Protein AF-A0A0R3WGE0-F1 (afdb_monomer_lite)

Radius of gyration: 15.79 Å; chains: 1; bounding box: 30×41×34 Å

Sequence (96 aa):
MLEINGKVYCIWRGDELVYPGHTSCAPMLKNTTSDLRVFYGWFFERPESRHDTFVWWANESYLTVTVDYTQSGTSPEVDECKTYGGPQSELVCQLT

Secondary structure (DSSP, 8-state):
-EEETTEEEEEEETTEEEEE-STT--PPEE-TTT--EE-----PPPTT-SEEEEEEE-SS-EEEEEEETT--S--HHHHHHHHH--TTSTTGGG--

Structure (mmCIF, N/CA/C/O backbone):
data_AF-A0A0R3WGE0-F1
#
_entry.id   AF-A0A0R3WGE0-F1
#
loop_
_atom_site.group_PDB
_atom_site.id
_atom_site.type_symbol
_atom_site.label_atom_id
_atom_site.label_alt_id
_atom_site.label_comp_id
_atom_site.label_asym_id
_atom_site.label_entity_id
_atom_site.label_seq_id
_atom_site.pdbx_PDB_ins_code
_atom_site.Cartn_x
_atom_site.Cartn_y
_atom_site.Cartn_z
_atom_site.occupancy
_atom_site.B_iso_or_equiv
_atom_site.auth_seq_id
_atom_site.auth_comp_id
_atom_site.auth_asym_id
_atom_site.auth_atom_id
_atom_site.pdbx_PDB_model_num
ATOM 1 N N . MET A 1 1 ? -5.613 -8.975 0.035 1.00 92.44 1 MET A N 1
ATOM 2 C CA . MET A 1 1 ? -4.418 -9.435 -0.711 1.00 92.44 1 MET A CA 1
ATOM 3 C C . MET A 1 1 ? -3.867 -8.249 -1.477 1.00 92.44 1 MET A C 1
ATOM 5 O O . MET A 1 1 ? -4.680 -7.522 -2.014 1.00 92.44 1 MET A O 1
ATOM 9 N N . LEU A 1 2 ? -2.551 -8.038 -1.506 1.00 92.44 2 LEU A N 1
ATOM 10 C CA . LEU A 1 2 ? -1.896 -7.018 -2.328 1.00 92.44 2 LEU A CA 1
ATOM 11 C C . LEU A 1 2 ? -1.251 -7.685 -3.537 1.00 92.44 2 LEU A C 1
ATOM 13 O O . LEU A 1 2 ? -0.428 -8.597 -3.394 1.00 92.44 2 LEU A O 1
ATOM 17 N N . GLU A 1 3 ? -1.606 -7.175 -4.701 1.00 92.62 3 GLU A N 1
ATOM 18 C CA . GLU A 1 3 ? -1.034 -7.501 -5.989 1.00 92.62 3 GLU A CA 1
ATOM 19 C C . GLU A 1 3 ? -0.306 -6.276 -6.546 1.00 92.62 3 GLU A C 1
ATOM 21 O O . GLU A 1 3 ? -0.7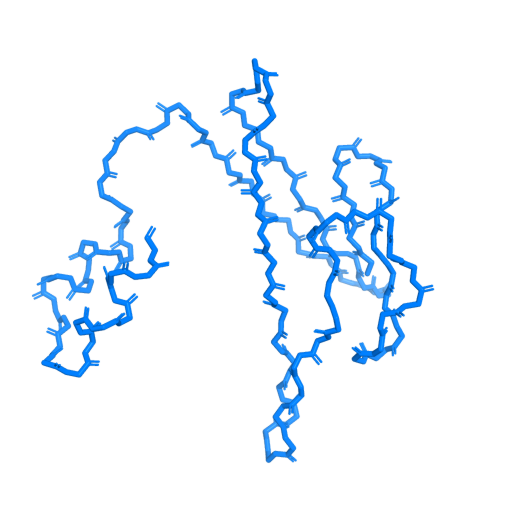87 -5.146 -6.449 1.00 92.62 3 GLU A O 1
ATOM 26 N N . ILE A 1 4 ? 0.869 -6.507 -7.120 1.00 89.00 4 ILE A N 1
ATOM 27 C CA . ILE A 1 4 ? 1.676 -5.476 -7.768 1.00 89.00 4 ILE A CA 1
ATOM 28 C C . ILE A 1 4 ? 2.010 -6.017 -9.159 1.00 89.00 4 ILE A C 1
ATOM 30 O O . ILE A 1 4 ? 2.722 -7.015 -9.284 1.00 89.00 4 ILE A O 1
ATOM 34 N N . ASN A 1 5 ? 1.458 -5.394 -10.204 1.00 83.00 5 ASN A N 1
ATOM 35 C CA . ASN A 1 5 ? 1.599 -5.811 -11.609 1.00 83.00 5 ASN A CA 1
ATOM 36 C C . ASN A 1 5 ? 1.278 -7.296 -11.880 1.00 83.00 5 ASN A C 1
ATOM 38 O O . ASN A 1 5 ? 2.103 -8.015 -12.446 1.00 83.00 5 ASN A O 1
ATOM 42 N N . GLY A 1 6 ? 0.112 -7.793 -11.461 1.00 83.31 6 GLY A N 1
ATOM 43 C CA . GLY A 1 6 ? -0.293 -9.173 -11.755 1.00 83.31 6 GLY A CA 1
ATOM 44 C C . GLY A 1 6 ? 0.288 -10.231 -10.816 1.00 83.31 6 GLY A C 1
ATOM 45 O O . GLY A 1 6 ? -0.076 -11.402 -10.921 1.00 83.31 6 GLY A O 1
ATOM 46 N N . LYS A 1 7 ? 1.195 -9.864 -9.900 1.00 89.81 7 LYS A N 1
ATOM 47 C CA . LYS A 1 7 ? 1.809 -10.800 -8.951 1.00 89.81 7 LYS A CA 1
ATOM 48 C C . LYS A 1 7 ? 1.379 -10.504 -7.523 1.00 89.81 7 LYS A C 1
ATOM 50 O O . LYS A 1 7 ? 1.443 -9.367 -7.063 1.00 89.81 7 LYS A O 1
ATOM 55 N N . VAL A 1 8 ? 0.989 -11.552 -6.803 1.00 92.12 8 VAL A N 1
ATOM 56 C CA . VAL A 1 8 ? 0.624 -11.465 -5.387 1.00 92.12 8 VAL A CA 1
ATOM 57 C C . VAL A 1 8 ? 1.878 -11.340 -4.534 1.00 92.12 8 VAL A C 1
ATOM 59 O O . VAL A 1 8 ? 2.773 -12.183 -4.596 1.00 92.12 8 VAL A O 1
ATOM 62 N N . TYR A 1 9 ? 1.909 -10.301 -3.708 1.00 93.19 9 TYR A N 1
ATOM 63 C CA . TYR A 1 9 ? 3.024 -10.008 -2.815 1.00 93.19 9 TYR A CA 1
ATOM 64 C C . TYR A 1 9 ? 2.639 -10.109 -1.348 1.00 93.19 9 TYR A C 1
ATOM 66 O O . TYR A 1 9 ? 3.431 -10.614 -0.560 1.00 93.19 9 TYR A O 1
ATOM 74 N N . CYS A 1 10 ? 1.431 -9.685 -0.975 1.00 93.88 10 CYS A N 1
ATOM 75 C CA . CYS A 1 10 ? 0.991 -9.756 0.413 1.00 93.88 10 CYS A CA 1
ATOM 76 C C . CYS A 1 10 ? -0.378 -10.420 0.535 1.00 93.88 10 CYS A C 1
ATOM 78 O O . CYS A 1 10 ? -1.294 -10.157 -0.247 1.00 93.88 10 CYS A O 1
ATOM 80 N N . ILE A 1 11 ? -0.559 -11.244 1.560 1.00 94.38 11 ILE A N 1
ATOM 81 C CA . ILE A 1 11 ? -1.865 -11.811 1.902 1.00 94.38 11 ILE A CA 1
ATOM 82 C C . ILE A 1 11 ? -2.107 -11.561 3.382 1.00 94.38 11 ILE A C 1
ATOM 84 O O . ILE A 1 11 ? -1.219 -11.790 4.200 1.00 94.38 11 ILE A O 1
ATOM 88 N N . TRP A 1 12 ? -3.321 -11.121 3.706 1.00 92.44 12 TRP A N 1
ATOM 89 C CA . TRP A 1 12 ? -3.784 -10.936 5.075 1.00 92.44 12 TRP A CA 1
ATOM 90 C C . TRP A 1 12 ? -5.003 -11.804 5.343 1.00 92.44 12 TRP A C 1
ATOM 92 O O . TRP A 1 12 ? -5.809 -12.044 4.438 1.00 92.44 12 TRP A O 1
ATOM 102 N N . ARG A 1 13 ? -5.152 -12.230 6.596 1.00 91.00 13 ARG A N 1
ATOM 103 C CA . ARG A 1 13 ? -6.382 -12.812 7.132 1.00 91.00 13 ARG A CA 1
ATOM 104 C C . ARG A 1 13 ? -6.831 -11.937 8.299 1.00 91.00 13 ARG A C 1
ATOM 106 O O . ARG A 1 13 ? -6.235 -11.976 9.366 1.00 91.00 13 ARG A O 1
ATOM 113 N N . GLY A 1 14 ? -7.867 -11.131 8.075 1.00 87.44 14 GLY A N 1
ATOM 114 C CA . GLY A 1 14 ? -8.190 -10.049 9.005 1.00 87.44 14 GLY A CA 1
ATOM 115 C C . GLY A 1 14 ? -7.075 -9.003 8.995 1.00 87.44 14 GLY A C 1
ATOM 116 O O . GLY A 1 14 ? -6.757 -8.462 7.940 1.00 87.44 14 GLY A O 1
ATOM 117 N N . ASP A 1 15 ? -6.495 -8.729 10.156 1.00 87.94 15 ASP A N 1
ATOM 118 C CA . ASP A 1 15 ? -5.370 -7.812 10.366 1.00 87.94 15 ASP A CA 1
ATOM 119 C C . ASP A 1 15 ? -3.988 -8.493 10.331 1.00 87.94 15 ASP A C 1
ATOM 121 O O . ASP A 1 15 ? -2.963 -7.825 10.170 1.00 87.94 15 ASP A O 1
ATOM 125 N N . GLU A 1 16 ? -3.948 -9.823 10.395 1.00 91.69 16 GLU A N 1
ATOM 126 C CA . GLU A 1 16 ? -2.706 -10.592 10.403 1.00 91.69 16 GLU A CA 1
ATOM 127 C C . GLU A 1 16 ? -2.135 -10.775 8.994 1.00 91.69 16 GLU A C 1
ATOM 129 O O . GLU A 1 16 ? -2.839 -11.173 8.059 1.00 91.69 16 GLU A O 1
ATOM 134 N N . LEU A 1 17 ? -0.831 -10.530 8.845 1.00 92.69 17 LEU A N 1
ATOM 135 C CA . LEU A 1 17 ? -0.089 -10.793 7.615 1.00 92.69 17 LEU A CA 1
ATOM 136 C C . LEU A 1 17 ? 0.287 -12.281 7.545 1.00 92.69 17 LEU A C 1
ATOM 138 O O . LEU A 1 17 ? 1.096 -12.755 8.337 1.00 92.69 17 LEU A O 1
ATOM 142 N N . VAL A 1 18 ? -0.268 -13.008 6.573 1.00 95.19 18 VAL A N 1
ATOM 143 C CA . VAL A 1 18 ? -0.029 -14.454 6.393 1.00 95.19 18 VAL A CA 1
ATOM 144 C C . VAL A 1 18 ? 0.985 -14.768 5.292 1.00 95.19 18 VAL A C 1
ATOM 146 O O . VAL A 1 18 ? 1.549 -15.858 5.271 1.00 95.19 18 VAL A O 1
ATOM 149 N N . TYR A 1 19 ? 1.235 -13.828 4.376 1.00 93.94 19 TYR A N 1
ATOM 150 C CA . TYR A 1 19 ? 2.248 -13.975 3.328 1.00 93.94 19 TYR A CA 1
ATOM 151 C C . TYR A 1 19 ? 3.047 -12.673 3.163 1.00 93.94 19 TYR A C 1
ATOM 153 O O . TYR A 1 19 ? 2.502 -11.716 2.614 1.00 93.94 19 TYR A O 1
ATOM 161 N N . PRO A 1 20 ? 4.306 -12.609 3.638 1.00 92.00 20 PRO A N 1
ATOM 162 C CA . PRO A 1 20 ? 5.164 -11.426 3.549 1.00 92.00 20 PRO A CA 1
ATOM 163 C C . PRO A 1 20 ? 6.105 -11.485 2.328 1.00 92.00 20 PRO A C 1
ATOM 165 O O . PRO A 1 20 ? 7.319 -11.606 2.467 1.00 92.00 20 PRO A O 1
ATOM 168 N N . GLY A 1 21 ? 5.563 -11.440 1.110 1.00 90.12 21 GLY A N 1
ATOM 169 C CA . GLY A 1 21 ? 6.343 -11.572 -0.131 1.00 90.12 21 GLY A CA 1
ATOM 170 C C . GLY A 1 21 ? 7.045 -10.294 -0.612 1.00 90.12 21 GLY A C 1
ATOM 171 O O . GLY A 1 21 ? 7.762 -10.344 -1.611 1.00 90.12 21 GLY A O 1
ATOM 172 N N . HIS A 1 22 ? 6.843 -9.154 0.055 1.00 88.62 22 HIS A N 1
ATOM 173 C CA . HIS A 1 22 ? 7.433 -7.857 -0.293 1.00 88.62 22 HIS A CA 1
ATOM 174 C C . HIS A 1 22 ? 7.746 -7.024 0.950 1.00 88.62 22 HIS A C 1
ATOM 176 O O . HI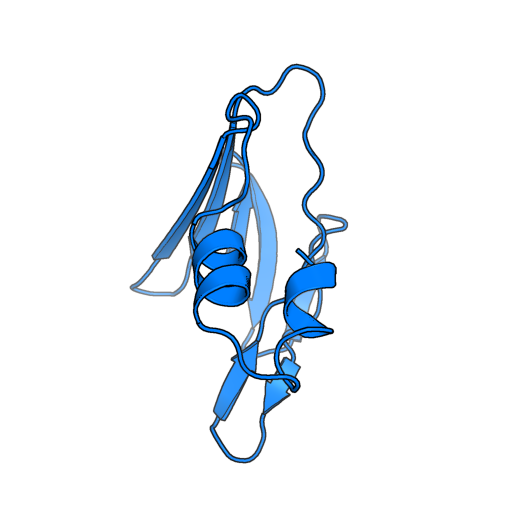S A 1 22 ? 7.108 -7.182 1.990 1.00 88.62 22 HIS A O 1
ATOM 182 N N . THR A 1 23 ? 8.672 -6.074 0.824 1.00 85.81 23 THR A N 1
ATOM 183 C CA . THR A 1 23 ? 9.042 -5.138 1.901 1.00 85.81 23 THR A CA 1
ATOM 184 C C . THR A 1 23 ? 7.900 -4.206 2.308 1.00 85.81 23 THR A C 1
ATOM 186 O O . THR A 1 23 ? 7.861 -3.742 3.442 1.00 85.81 23 THR A O 1
ATOM 189 N N . SER A 1 24 ? 6.937 -3.971 1.415 1.00 84.62 24 SER A N 1
ATOM 190 C CA . SER A 1 24 ? 5.718 -3.199 1.703 1.00 84.62 24 SER A CA 1
ATOM 191 C C . SER A 1 24 ? 4.678 -3.979 2.518 1.00 84.62 24 SER A C 1
ATOM 193 O O . SER A 1 24 ? 3.666 -3.403 2.911 1.00 84.62 24 SER A O 1
ATOM 195 N N . CYS A 1 25 ? 4.868 -5.285 2.743 1.00 90.56 25 CYS A N 1
ATOM 196 C CA . CYS A 1 25 ? 3.928 -6.092 3.513 1.00 90.56 25 CYS A CA 1
ATOM 197 C C . CYS A 1 25 ? 4.124 -5.857 5.016 1.00 90.56 25 CYS A C 1
ATOM 199 O O . CYS A 1 25 ? 5.136 -6.261 5.583 1.00 90.56 25 CYS A O 1
ATOM 201 N N . ALA A 1 26 ? 3.121 -5.280 5.675 1.00 89.62 26 ALA A N 1
ATOM 202 C CA . ALA A 1 26 ? 3.080 -5.111 7.125 1.00 89.62 26 ALA A CA 1
ATOM 203 C C . ALA A 1 26 ? 1.742 -5.615 7.697 1.00 89.62 26 ALA A C 1
ATOM 205 O O . ALA A 1 26 ? 0.741 -5.625 6.972 1.00 89.62 26 ALA A O 1
ATOM 206 N N . PRO A 1 27 ? 1.689 -6.046 8.971 1.00 89.31 27 PRO A N 1
ATOM 207 C CA . PRO A 1 27 ? 0.422 -6.260 9.670 1.00 89.31 27 PRO A CA 1
ATOM 208 C C . PRO A 1 27 ? -0.445 -4.995 9.637 1.00 89.31 27 PRO A C 1
ATOM 210 O O . PRO A 1 27 ? 0.079 -3.882 9.699 1.00 89.31 27 PRO A O 1
ATOM 213 N N . MET A 1 28 ? -1.767 -5.150 9.540 1.00 88.88 28 MET A N 1
ATOM 214 C CA . MET A 1 28 ? -2.664 -3.993 9.576 1.00 88.88 28 MET A CA 1
ATOM 215 C C . MET A 1 28 ? -2.818 -3.501 11.014 1.00 88.88 28 MET A C 1
ATOM 217 O O . MET A 1 28 ? -3.010 -4.292 11.935 1.00 88.88 28 MET A O 1
ATOM 221 N N . LEU A 1 29 ? -2.785 -2.186 11.211 1.00 88.88 29 LEU A N 1
ATOM 222 C CA . LEU A 1 29 ? -3.069 -1.599 12.515 1.00 88.88 29 LEU A CA 1
ATOM 223 C C . LEU A 1 29 ? -4.576 -1.617 12.740 1.00 88.88 29 LEU A C 1
ATOM 225 O O . LEU A 1 29 ? -5.330 -1.042 11.955 1.00 88.88 29 LEU A O 1
ATOM 229 N N . LYS A 1 30 ? -5.020 -2.259 13.818 1.00 85.25 30 LYS A N 1
ATOM 230 C CA . LYS A 1 30 ? -6.429 -2.282 14.204 1.00 85.25 30 LYS A CA 1
ATOM 231 C C . LYS A 1 30 ? -6.705 -1.220 15.260 1.00 85.25 30 LYS A C 1
ATOM 233 O O . LYS A 1 30 ? -6.140 -1.257 16.350 1.00 85.25 30 LYS A O 1
ATOM 238 N N . ASN A 1 31 ? -7.626 -0.309 14.969 1.00 83.00 31 ASN A N 1
ATOM 239 C CA . ASN A 1 31 ? -8.230 0.528 15.993 1.00 83.00 31 ASN A CA 1
ATOM 240 C C . ASN A 1 31 ? -9.341 -0.272 16.689 1.00 83.00 31 ASN A C 1
ATOM 242 O O . ASN A 1 31 ? -10.333 -0.649 16.067 1.00 83.00 31 ASN A O 1
ATOM 246 N N . THR A 1 32 ? -9.175 -0.550 17.981 1.00 78.19 32 THR A N 1
ATOM 247 C CA . THR A 1 32 ? -10.114 -1.376 18.758 1.00 78.19 32 THR A CA 1
ATOM 248 C C . THR A 1 32 ? -11.449 -0.688 19.038 1.00 78.19 32 THR A C 1
ATOM 250 O O . THR A 1 32 ? -12.420 -1.376 19.339 1.00 78.19 32 THR A O 1
ATOM 253 N N . THR A 1 33 ? -11.518 0.639 18.913 1.00 84.56 33 THR A N 1
ATOM 254 C CA . THR A 1 33 ? -12.717 1.434 19.211 1.00 84.56 33 THR A CA 1
ATOM 255 C C . THR A 1 33 ? -13.615 1.614 17.987 1.00 84.56 33 THR A C 1
ATOM 257 O O . THR A 1 33 ? -14.834 1.604 18.123 1.00 84.56 33 THR A O 1
ATOM 260 N N . SER A 1 34 ? -13.036 1.781 16.793 1.00 81.62 34 SER A N 1
ATOM 261 C CA . SER A 1 34 ? -13.781 2.057 15.551 1.00 81.62 34 SER A CA 1
ATOM 262 C C . SER A 1 34 ? -13.829 0.888 14.558 1.00 81.62 34 SER A C 1
ATOM 264 O O . SER A 1 34 ? -14.397 1.044 13.482 1.00 81.62 34 SER A O 1
ATOM 266 N N . ASP A 1 35 ? -13.209 -0.253 14.887 1.00 79.44 35 ASP A N 1
ATOM 267 C CA . ASP A 1 35 ? -12.968 -1.404 13.990 1.00 79.44 35 ASP A CA 1
ATOM 268 C C . ASP A 1 35 ? -12.305 -1.027 12.647 1.00 79.44 35 ASP A C 1
ATOM 270 O O . ASP A 1 35 ? -12.338 -1.773 11.667 1.00 79.44 35 ASP A O 1
ATOM 274 N N . LEU A 1 36 ? -11.649 0.138 12.601 1.00 83.69 36 LEU A N 1
ATOM 275 C CA . LEU A 1 36 ? -10.868 0.568 11.450 1.00 83.69 36 LEU A CA 1
ATOM 276 C C . LEU A 1 36 ? -9.561 -0.223 11.389 1.00 83.69 36 LEU A C 1
ATOM 278 O O . LEU A 1 36 ? -8.839 -0.341 12.383 1.00 83.69 36 LEU A O 1
ATOM 282 N N . ARG A 1 37 ? -9.240 -0.723 10.195 1.00 83.81 37 ARG A N 1
ATOM 283 C CA . ARG A 1 37 ? -7.949 -1.338 9.878 1.00 83.81 37 ARG A CA 1
ATOM 284 C C . ARG A 1 37 ? -7.166 -0.395 8.980 1.00 83.81 37 ARG A C 1
ATOM 286 O O . ARG A 1 37 ? -7.652 -0.009 7.921 1.00 83.81 37 ARG A O 1
ATOM 293 N N . VAL A 1 38 ? -5.963 -0.039 9.405 1.00 85.75 38 VAL A N 1
ATOM 294 C CA . VAL A 1 38 ? -5.069 0.849 8.667 1.00 85.75 38 VAL A CA 1
ATOM 295 C C . VAL A 1 38 ? -3.923 0.023 8.109 1.00 85.75 38 VAL A C 1
ATOM 297 O O . VAL A 1 38 ? -3.176 -0.618 8.849 1.00 85.75 38 VAL A O 1
ATOM 300 N N . PHE A 1 39 ? -3.792 0.045 6.789 1.00 84.69 39 PHE A N 1
ATOM 301 C CA . PHE A 1 39 ? -2.611 -0.450 6.105 1.00 84.69 39 PHE A CA 1
ATOM 302 C C . PHE A 1 39 ? -1.627 0.709 5.925 1.00 84.69 39 PHE A C 1
ATOM 304 O O . PHE A 1 39 ? -2.008 1.779 5.457 1.00 84.69 39 PHE A O 1
ATOM 311 N N . TYR A 1 40 ? -0.368 0.477 6.282 1.00 83.56 40 TYR A N 1
ATOM 312 C CA . TYR A 1 40 ? 0.740 1.377 5.993 1.00 83.56 40 TYR A CA 1
ATOM 313 C C . TYR A 1 40 ? 1.867 0.556 5.367 1.00 83.56 40 TYR A C 1
ATOM 315 O O . TYR A 1 40 ? 2.112 -0.584 5.764 1.00 83.56 40 TYR A O 1
ATOM 323 N N . GLY A 1 41 ? 2.538 1.117 4.369 1.00 80.81 41 GLY A N 1
ATOM 324 C CA . GLY A 1 41 ? 3.593 0.421 3.649 1.00 80.81 41 GLY A CA 1
ATOM 325 C C . GLY A 1 41 ? 4.486 1.396 2.905 1.00 80.81 41 GLY A C 1
ATOM 326 O O . GLY A 1 41 ? 4.047 2.469 2.499 1.00 80.81 41 GLY A O 1
ATOM 327 N N . TRP A 1 42 ? 5.744 1.003 2.732 1.00 82.44 42 TRP A N 1
ATOM 328 C CA . TRP A 1 42 ? 6.708 1.748 1.932 1.00 82.44 42 TRP A CA 1
ATOM 329 C C . TRP A 1 42 ? 6.668 1.236 0.498 1.00 82.44 42 TRP A C 1
ATOM 331 O O . TRP A 1 42 ? 6.908 0.050 0.260 1.00 82.44 42 TRP A O 1
ATOM 341 N N . PHE A 1 43 ? 6.360 2.117 -0.449 1.00 82.69 43 PHE A N 1
ATOM 342 C CA . PHE A 1 43 ? 6.325 1.815 -1.876 1.00 82.69 43 PHE A CA 1
ATOM 343 C C . PHE A 1 43 ? 7.443 2.589 -2.556 1.00 82.69 43 PHE A C 1
ATOM 345 O O . PHE A 1 43 ? 7.440 3.816 -2.556 1.00 82.69 43 PHE A O 1
ATOM 352 N N . PHE A 1 44 ? 8.418 1.863 -3.092 1.00 80.56 44 PHE A N 1
ATOM 353 C CA . PHE A 1 44 ? 9.552 2.459 -3.783 1.00 80.56 44 PHE A CA 1
ATOM 354 C C . PHE A 1 44 ? 9.312 2.405 -5.284 1.00 80.56 44 PHE A C 1
ATOM 356 O O . PHE A 1 44 ? 8.869 1.375 -5.796 1.00 80.56 44 PHE A O 1
ATOM 363 N N . GLU A 1 45 ? 9.639 3.500 -5.967 1.00 81.62 45 GLU A N 1
ATOM 364 C CA . GLU A 1 45 ? 9.685 3.542 -7.424 1.00 81.62 45 GLU A CA 1
ATOM 365 C C . GLU A 1 45 ? 10.606 2.432 -7.943 1.00 81.62 45 GLU A C 1
ATOM 367 O O . GLU A 1 45 ? 11.738 2.250 -7.476 1.00 81.62 45 GLU A O 1
ATOM 372 N N . ARG A 1 46 ? 10.112 1.660 -8.910 1.00 79.62 46 ARG A N 1
ATOM 373 C CA . ARG A 1 46 ? 10.925 0.653 -9.592 1.00 79.62 46 ARG A CA 1
ATOM 374 C C . ARG A 1 46 ? 11.793 1.317 -10.662 1.00 79.62 46 ARG A C 1
ATOM 376 O O . ARG A 1 46 ? 11.307 2.220 -11.341 1.00 79.62 46 ARG A O 1
ATOM 383 N N . PRO A 1 47 ? 13.031 0.834 -10.886 1.00 79.88 47 PRO A N 1
ATOM 384 C CA . PRO A 1 47 ? 13.885 1.361 -11.944 1.00 79.88 47 PRO A CA 1
ATOM 385 C C . PRO A 1 47 ? 13.148 1.391 -13.285 1.00 79.88 47 PRO A C 1
ATOM 387 O O . PRO A 1 47 ? 12.546 0.391 -13.673 1.00 79.88 47 PRO A O 1
ATOM 390 N N . GLU A 1 48 ? 13.206 2.535 -13.969 1.00 81.50 48 GLU A N 1
ATOM 391 C CA . GLU A 1 48 ? 12.608 2.765 -15.295 1.00 81.50 48 GLU A CA 1
ATOM 392 C C . GLU A 1 48 ? 11.066 2.732 -15.347 1.00 81.50 48 GLU A C 1
ATOM 394 O O . GLU A 1 48 ? 10.485 2.886 -16.426 1.00 81.50 48 GLU A O 1
ATOM 399 N N . SER A 1 49 ? 10.381 2.578 -14.208 1.00 82.75 49 SER A N 1
ATOM 400 C CA . SER A 1 49 ? 8.920 2.613 -14.158 1.00 82.75 49 SER A CA 1
ATOM 401 C C . SER A 1 49 ? 8.414 4.050 -14.155 1.00 82.75 49 SER A C 1
ATOM 403 O O . SER A 1 49 ? 8.779 4.848 -13.303 1.00 82.75 49 SER A O 1
ATOM 405 N N . ARG A 1 50 ? 7.528 4.389 -15.094 1.00 87.44 50 ARG A N 1
ATOM 406 C CA . ARG A 1 50 ? 6.847 5.696 -15.099 1.00 87.44 50 ARG A CA 1
ATOM 407 C C . ARG A 1 50 ? 5.652 5.731 -14.158 1.00 87.44 50 ARG A C 1
ATOM 409 O O . ARG A 1 50 ? 5.278 6.797 -13.690 1.00 87.44 50 ARG A O 1
ATOM 416 N N . HIS A 1 51 ? 5.048 4.577 -13.909 1.00 88.00 51 HIS A N 1
ATOM 417 C CA . HIS A 1 51 ? 3.925 4.443 -13.003 1.00 88.00 51 HIS A CA 1
ATOM 418 C C . HIS A 1 51 ? 3.857 3.019 -12.458 1.00 88.00 51 HIS A C 1
ATOM 420 O O . HIS A 1 51 ? 4.159 2.061 -13.168 1.00 88.00 51 HIS A O 1
ATOM 426 N N . ASP A 1 52 ? 3.381 2.871 -11.229 1.00 88.00 52 ASP A N 1
ATOM 427 C CA . ASP A 1 52 ? 3.079 1.573 -10.638 1.00 88.00 52 ASP A CA 1
ATOM 428 C C . ASP A 1 52 ? 1.600 1.491 -10.264 1.00 88.00 52 ASP A C 1
ATOM 430 O O . ASP A 1 52 ? 1.003 2.458 -9.794 1.00 88.00 52 ASP A O 1
ATOM 434 N N . THR A 1 53 ? 1.005 0.317 -10.475 1.00 89.38 53 THR A N 1
ATOM 435 C CA . THR A 1 53 ? -0.372 0.028 -10.070 1.00 89.38 53 THR A CA 1
ATOM 436 C C . THR A 1 53 ? -0.375 -1.053 -8.998 1.00 89.38 53 THR A C 1
ATOM 438 O O . THR A 1 53 ? 0.131 -2.163 -9.191 1.00 89.38 53 THR A O 1
ATOM 441 N N . PHE A 1 54 ? -0.983 -0.712 -7.869 1.00 90.94 54 PHE A N 1
ATOM 442 C CA . PHE A 1 54 ? -1.144 -1.542 -6.688 1.00 90.94 54 PHE A CA 1
ATOM 443 C C . PHE A 1 54 ? -2.618 -1.909 -6.547 1.00 90.94 54 PHE A C 1
ATOM 445 O O . PHE A 1 54 ? -3.487 -1.035 -6.610 1.00 90.94 54 PHE A O 1
ATOM 452 N N . VAL A 1 55 ? -2.915 -3.193 -6.361 1.00 93.50 55 VAL A N 1
ATOM 453 C CA . VAL A 1 55 ? -4.294 -3.676 -6.240 1.00 93.50 55 VAL A CA 1
ATOM 454 C C . VAL A 1 55 ? -4.469 -4.425 -4.930 1.00 93.50 55 VAL A C 1
ATOM 456 O O . VAL A 1 55 ? -3.817 -5.439 -4.681 1.00 93.50 55 VAL A O 1
ATOM 459 N N . TRP A 1 56 ? -5.381 -3.943 -4.091 1.00 92.38 56 TRP A N 1
ATOM 460 C CA . TRP A 1 56 ? -5.825 -4.641 -2.896 1.00 92.38 56 TRP A CA 1
ATOM 461 C C . TRP A 1 56 ? -7.121 -5.371 -3.201 1.00 92.38 56 TRP A C 1
ATOM 463 O O . TRP A 1 56 ? -8.157 -4.747 -3.394 1.00 92.38 56 TRP A O 1
ATOM 473 N N . TRP A 1 57 ? -7.069 -6.695 -3.187 1.00 92.69 57 TRP A N 1
ATOM 474 C CA . TRP A 1 57 ? -8.229 -7.564 -3.336 1.00 92.69 57 TRP A CA 1
ATOM 475 C C . TRP A 1 57 ? -8.796 -7.975 -1.975 1.00 92.69 57 TRP A C 1
ATOM 477 O O . TRP A 1 57 ? -8.060 -8.439 -1.091 1.00 92.69 57 TRP A O 1
ATOM 487 N N . ALA A 1 58 ? -10.112 -7.863 -1.841 1.00 89.19 58 ALA A N 1
ATOM 488 C CA . ALA A 1 58 ? -10.945 -8.533 -0.852 1.00 89.19 58 ALA A CA 1
ATOM 489 C C . ALA A 1 58 ? -11.930 -9.474 -1.574 1.00 89.19 58 ALA A C 1
ATOM 491 O O . ALA A 1 58 ? -11.882 -9.611 -2.792 1.00 89.19 58 ALA A O 1
ATOM 492 N N . ASN A 1 59 ? -12.794 -10.167 -0.826 1.00 86.94 59 ASN A N 1
ATOM 493 C CA . ASN A 1 59 ? -13.624 -11.246 -1.377 1.00 86.94 59 ASN A CA 1
ATOM 494 C C . ASN A 1 59 ? -14.540 -10.785 -2.531 1.00 86.94 59 ASN A C 1
ATOM 496 O O . ASN A 1 59 ? -14.667 -11.482 -3.529 1.00 86.94 59 ASN A O 1
ATOM 500 N N . GLU A 1 60 ? -15.144 -9.600 -2.399 1.00 91.69 60 GLU A N 1
ATOM 501 C CA . GLU A 1 60 ? -16.099 -9.038 -3.374 1.00 91.69 60 GLU A CA 1
ATOM 502 C C . GLU A 1 60 ? -15.753 -7.603 -3.796 1.00 91.69 60 GLU A C 1
ATOM 504 O O . GLU A 1 60 ? -16.493 -6.961 -4.536 1.00 91.69 60 GLU A O 1
ATOM 509 N N . SER A 1 61 ? -14.633 -7.070 -3.313 1.00 92.81 61 SER A N 1
ATOM 510 C CA . SER A 1 61 ? -14.219 -5.699 -3.583 1.00 92.81 61 SER A CA 1
ATOM 511 C C . SER A 1 61 ? -12.731 -5.632 -3.865 1.00 92.81 61 SER A C 1
ATOM 513 O O . SER A 1 61 ? -11.951 -6.481 -3.432 1.00 92.81 61 SER A O 1
ATOM 515 N N . TYR A 1 62 ? -12.337 -4.603 -4.601 1.00 93.50 62 TYR A N 1
ATOM 516 C CA . TYR A 1 62 ? -10.941 -4.296 -4.830 1.00 93.50 62 TYR A CA 1
ATOM 517 C C . TYR A 1 62 ? -10.720 -2.790 -4.772 1.00 93.50 62 TYR A C 1
ATOM 519 O O . TYR A 1 62 ? -11.608 -1.998 -5.086 1.00 93.50 62 TYR A O 1
ATOM 527 N N . LEU A 1 63 ? -9.523 -2.411 -4.350 1.00 91.25 63 LEU A N 1
ATOM 528 C CA . LEU A 1 63 ? -9.017 -1.051 -4.409 1.00 91.25 63 LEU A CA 1
ATOM 529 C C . LEU A 1 63 ? -7.812 -1.052 -5.338 1.00 91.25 63 LEU A C 1
ATOM 531 O O . LEU A 1 63 ? -6.894 -1.849 -5.155 1.00 91.25 63 LEU A O 1
ATOM 535 N N . THR A 1 64 ? -7.797 -0.142 -6.300 1.00 92.69 64 THR A N 1
ATOM 536 C CA . THR A 1 64 ? -6.655 0.070 -7.186 1.00 92.69 64 THR A CA 1
ATOM 537 C C . THR A 1 64 ? -6.079 1.448 -6.914 1.00 92.69 64 THR A C 1
ATOM 539 O O . THR A 1 64 ? -6.807 2.437 -6.950 1.00 92.69 64 THR A O 1
ATOM 542 N N . VAL A 1 65 ? -4.777 1.511 -6.653 1.00 89.31 65 VAL A N 1
ATOM 543 C CA . VAL A 1 65 ? -4.024 2.761 -6.524 1.00 89.31 65 VAL A CA 1
ATOM 544 C C . VAL A 1 65 ? -2.956 2.763 -7.602 1.00 89.31 65 VAL A C 1
ATOM 546 O O . VAL A 1 65 ? -2.147 1.840 -7.672 1.00 89.31 65 VAL A O 1
ATOM 549 N N . THR A 1 66 ? -2.956 3.796 -8.435 1.00 88.56 66 THR A N 1
ATOM 550 C CA . THR A 1 66 ? -1.907 4.018 -9.430 1.00 88.56 66 THR A CA 1
ATOM 551 C C . THR A 1 66 ? -1.094 5.228 -9.007 1.00 88.56 66 THR A C 1
ATOM 553 O O . THR A 1 66 ? -1.661 6.286 -8.748 1.00 88.56 66 THR A O 1
ATOM 556 N N . VAL A 1 67 ? 0.222 5.060 -8.942 1.00 85.75 67 VAL A N 1
ATOM 557 C CA . VAL A 1 67 ? 1.177 6.129 -8.652 1.00 85.75 67 VAL A CA 1
ATOM 558 C C . VAL A 1 67 ? 1.922 6.440 -9.939 1.00 85.75 67 VAL A C 1
ATOM 560 O O . VAL A 1 67 ? 2.559 5.552 -10.496 1.00 85.75 67 V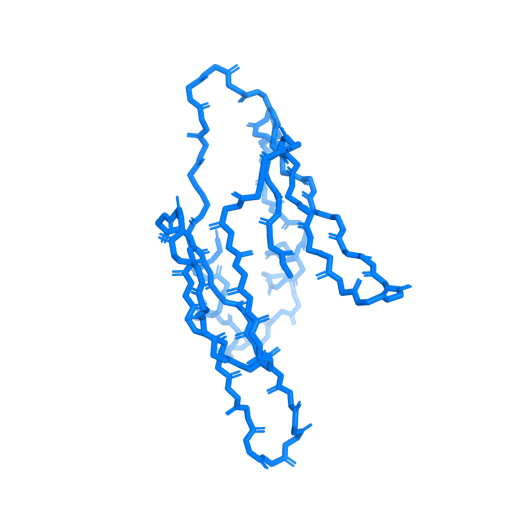AL A O 1
ATOM 563 N N . ASP A 1 68 ? 1.810 7.675 -10.422 1.00 86.50 68 ASP A N 1
ATOM 564 C CA . ASP A 1 68 ? 2.518 8.177 -11.601 1.00 86.50 68 ASP A CA 1
ATOM 565 C C . ASP A 1 68 ? 3.730 8.997 -11.148 1.00 86.50 68 ASP A C 1
ATOM 567 O O . ASP A 1 68 ? 3.586 10.077 -10.577 1.00 86.50 68 ASP A O 1
ATOM 571 N N . TYR A 1 69 ? 4.926 8.469 -11.399 1.00 84.94 69 TYR A N 1
ATOM 572 C CA . TYR A 1 69 ? 6.196 9.074 -10.995 1.00 84.94 69 TYR A CA 1
ATOM 573 C C . TYR A 1 69 ? 6.653 10.185 -11.947 1.00 84.94 69 TYR A C 1
ATOM 575 O O . TYR A 1 69 ? 7.618 10.891 -11.666 1.00 84.94 69 TYR A O 1
ATOM 583 N N . THR A 1 70 ? 5.978 10.366 -13.087 1.00 85.25 70 THR A N 1
ATOM 584 C CA . THR A 1 70 ? 6.317 11.429 -14.046 1.00 85.25 70 THR A CA 1
ATOM 585 C C . THR A 1 70 ? 5.744 12.785 -13.654 1.00 85.25 70 THR A C 1
ATOM 587 O O . THR A 1 70 ? 6.152 13.812 -14.201 1.00 85.25 70 THR A O 1
ATOM 590 N N . GLN A 1 71 ? 4.805 12.802 -12.708 1.00 80.50 71 GLN A N 1
ATOM 591 C CA . GLN A 1 71 ? 4.177 14.024 -12.239 1.00 80.50 71 GLN A CA 1
ATOM 592 C C . GLN A 1 71 ? 5.086 14.730 -11.238 1.00 80.50 71 GLN A C 1
ATOM 594 O O . GLN A 1 71 ? 5.483 14.182 -10.214 1.00 80.50 71 GLN A O 1
ATOM 599 N N . SER A 1 72 ? 5.398 15.985 -11.541 1.00 76.62 72 SER A N 1
ATOM 600 C CA . SER A 1 72 ? 6.113 16.888 -10.645 1.00 76.62 72 SER A CA 1
ATOM 601 C C . SER A 1 72 ? 5.157 17.945 -10.107 1.00 76.62 72 SER A C 1
ATOM 603 O O . SER A 1 72 ? 4.415 18.548 -10.882 1.00 76.62 72 SER A O 1
ATOM 605 N N . GLY A 1 73 ? 5.217 18.227 -8.810 1.00 74.38 73 GLY A N 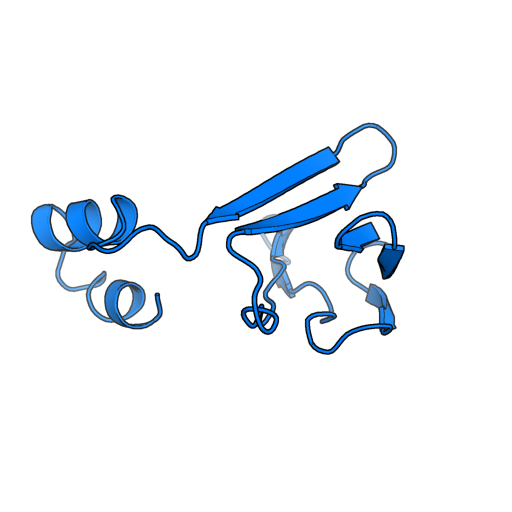1
ATOM 606 C CA . GLY A 1 73 ? 4.396 19.253 -8.172 1.00 74.38 73 GLY A CA 1
ATOM 607 C C . GLY A 1 73 ? 4.088 18.906 -6.721 1.00 74.38 73 GLY A C 1
ATOM 608 O O . GLY A 1 73 ? 4.481 17.852 -6.228 1.00 74.38 73 GLY A O 1
ATOM 609 N N . THR A 1 74 ? 3.394 19.805 -6.030 1.00 73.31 74 THR A N 1
ATOM 610 C CA . THR A 1 74 ? 2.825 19.510 -4.708 1.00 73.31 74 THR A CA 1
ATOM 611 C C . THR A 1 74 ? 1.566 18.669 -4.915 1.00 73.31 74 THR A C 1
ATOM 613 O O . THR A 1 74 ? 0.749 19.034 -5.761 1.00 73.31 74 THR A O 1
ATOM 616 N N . SER A 1 75 ? 1.393 17.562 -4.180 1.00 71.44 75 SER A N 1
ATOM 617 C CA . SER A 1 75 ? 0.137 16.808 -4.275 1.00 71.44 75 SER A CA 1
ATOM 618 C C . SER A 1 75 ? -1.037 17.705 -3.849 1.00 71.44 75 SER A C 1
ATOM 620 O O . SER A 1 75 ? -0.856 18.538 -2.953 1.00 71.44 75 SER A O 1
ATOM 622 N N . PRO A 1 76 ? -2.226 17.575 -4.461 1.00 72.00 76 PRO A N 1
ATOM 623 C CA . PRO A 1 76 ? -3.383 18.393 -4.104 1.00 72.00 76 PRO A CA 1
ATOM 624 C C . PRO A 1 76 ? -3.708 18.343 -2.610 1.00 72.00 76 PRO A C 1
ATOM 626 O O . PRO A 1 76 ? -4.040 19.362 -2.023 1.00 72.00 76 PRO A O 1
ATOM 629 N N . GLU A 1 77 ? -3.523 17.190 -1.967 1.00 70.44 77 GLU A N 1
ATOM 630 C CA . GLU A 1 77 ? -3.750 17.006 -0.533 1.00 70.44 77 GLU A CA 1
ATOM 631 C C . GLU A 1 77 ? -2.764 17.827 0.310 1.00 70.44 77 GLU A C 1
ATOM 633 O O . GLU A 1 77 ? -3.139 18.410 1.330 1.00 70.44 77 GLU A O 1
ATOM 638 N N . VAL A 1 78 ? -1.502 17.912 -0.122 1.00 71.81 78 VAL A N 1
ATOM 639 C CA . VAL A 1 78 ? -0.484 18.746 0.530 1.00 71.81 78 VAL A CA 1
ATOM 640 C C . VAL A 1 78 ? -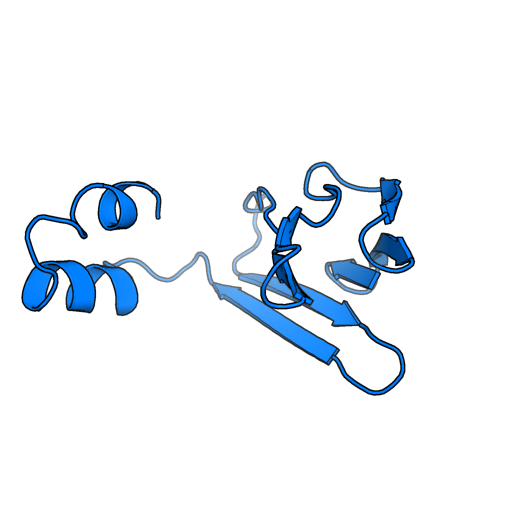0.746 20.227 0.258 1.00 71.81 78 VAL A C 1
ATOM 642 O O . VAL A 1 78 ? -0.545 21.051 1.150 1.00 71.81 78 VAL A O 1
ATOM 645 N N . ASP A 1 79 ? -1.199 20.589 -0.940 1.00 77.12 79 ASP A N 1
ATOM 646 C CA . ASP A 1 79 ? -1.511 21.976 -1.301 1.00 77.12 79 ASP A CA 1
ATOM 647 C C . ASP A 1 79 ? -2.755 22.491 -0.557 1.00 77.12 79 ASP A C 1
ATOM 649 O O . ASP A 1 79 ? -2.737 23.580 0.023 1.00 77.12 79 ASP A O 1
ATOM 653 N N . GLU A 1 80 ? -3.798 21.665 -0.454 1.00 74.94 80 GLU A N 1
ATOM 654 C CA . GLU A 1 80 ? -4.972 21.914 0.383 1.00 74.94 80 GLU A CA 1
ATOM 655 C C . GLU A 1 80 ? -4.588 22.015 1.858 1.00 74.94 80 GLU A C 1
ATOM 657 O O . GLU A 1 80 ? -5.024 22.945 2.539 1.00 74.94 80 GLU A O 1
ATOM 662 N N . CYS A 1 81 ? -3.726 21.125 2.362 1.00 77.19 81 CYS A N 1
ATOM 663 C CA . CYS A 1 81 ? -3.247 21.223 3.737 1.00 77.19 81 CYS A CA 1
ATOM 664 C C . CYS A 1 81 ? -2.451 22.508 3.992 1.00 77.19 81 CYS A C 1
ATOM 666 O O . CYS A 1 81 ? -2.634 23.148 5.023 1.00 77.19 81 CYS A O 1
ATOM 668 N N . LYS A 1 82 ? -1.582 22.931 3.072 1.00 73.62 82 LYS A N 1
ATOM 669 C CA . LYS A 1 82 ? -0.843 24.197 3.218 1.00 73.62 82 LYS A CA 1
ATOM 670 C C . LYS A 1 82 ? -1.772 25.407 3.192 1.00 73.62 82 LYS A C 1
ATOM 672 O O . LYS A 1 82 ? -1.522 26.383 3.892 1.00 73.62 82 LYS A O 1
ATOM 677 N N . THR A 1 83 ? -2.825 25.345 2.382 1.00 74.56 83 THR A N 1
ATOM 678 C CA . THR A 1 83 ? -3.742 26.468 2.163 1.00 74.56 83 THR A CA 1
ATOM 679 C C . THR A 1 83 ? -4.795 26.582 3.267 1.00 74.56 83 THR A C 1
ATOM 681 O O . THR A 1 83 ? -5.161 27.691 3.657 1.00 74.56 83 THR A O 1
ATOM 684 N N . TYR A 1 84 ? -5.275 25.451 3.789 1.00 77.06 84 TYR A N 1
ATOM 685 C CA . TYR A 1 84 ? -6.425 25.387 4.698 1.00 77.06 84 TYR A CA 1
ATOM 686 C C . TYR A 1 84 ? -6.148 24.659 6.021 1.00 77.06 84 TYR A C 1
ATOM 688 O O . TYR A 1 84 ? -6.985 24.690 6.925 1.00 77.06 84 TYR A O 1
ATOM 696 N N . GLY A 1 85 ? -4.997 24.001 6.165 1.00 67.56 85 GLY A N 1
ATOM 697 C CA . GLY A 1 85 ? -4.614 23.279 7.373 1.00 67.56 85 GLY A CA 1
ATOM 698 C C . GLY A 1 85 ? -4.297 24.226 8.527 1.00 67.56 85 GLY A C 1
ATOM 699 O O . GLY A 1 85 ? -3.523 25.170 8.403 1.00 67.56 85 GLY A O 1
ATOM 700 N N . GLY A 1 86 ? -4.892 23.959 9.691 1.00 62.53 86 GLY A N 1
ATOM 701 C CA . GLY A 1 86 ? -4.545 24.647 10.934 1.00 62.53 86 GLY A CA 1
ATOM 702 C C . GLY A 1 86 ? -3.191 24.186 11.502 1.00 62.53 86 GLY A C 1
ATOM 703 O O . GLY A 1 86 ? -2.621 23.204 11.023 1.00 62.53 86 GLY A O 1
ATOM 704 N N . PRO A 1 87 ? -2.700 24.808 12.588 1.00 57.16 87 PRO A N 1
ATOM 705 C CA . PRO A 1 87 ? -1.377 24.531 13.170 1.00 57.16 87 PRO A CA 1
ATOM 706 C C . PRO A 1 87 ? -1.161 23.087 13.676 1.00 57.16 87 PRO A C 1
ATOM 708 O O . PRO A 1 87 ? -0.032 22.683 13.916 1.00 57.16 87 PRO A O 1
ATOM 711 N N . GLN A 1 88 ? -2.215 22.273 13.822 1.00 55.16 88 GLN A N 1
ATOM 712 C CA . GLN A 1 88 ? -2.095 20.838 14.144 1.00 55.16 88 GLN A CA 1
ATOM 713 C C . GLN A 1 88 ? -1.805 19.937 12.929 1.00 55.16 88 GLN A C 1
ATOM 715 O O . GLN A 1 88 ? -1.420 18.783 13.102 1.00 55.16 88 GLN A O 1
ATOM 720 N N . SER A 1 89 ? -1.980 20.450 11.712 1.00 53.34 89 SER A N 1
ATOM 721 C CA . SER A 1 89 ? -1.831 19.703 10.451 1.00 53.34 89 SER A CA 1
ATOM 722 C C . SER A 1 89 ? -0.384 19.700 9.945 1.00 53.34 89 SER A C 1
ATOM 724 O O . SER A 1 89 ? -0.012 18.883 9.111 1.00 53.34 89 SER A O 1
ATOM 726 N N . GLU A 1 90 ? 0.455 20.588 10.479 1.00 51.78 90 GLU A N 1
ATOM 727 C CA . GLU A 1 90 ? 1.798 20.892 9.972 1.00 51.78 90 GLU A CA 1
ATOM 728 C C . GLU A 1 90 ? 2.760 19.688 10.040 1.00 51.78 90 GLU A C 1
ATOM 730 O O . GLU A 1 90 ? 3.562 19.487 9.134 1.00 51.78 90 GLU A O 1
ATOM 735 N N . LEU A 1 91 ? 2.622 18.823 11.056 1.00 50.50 91 LEU A N 1
ATOM 736 C CA . LEU A 1 91 ? 3.390 17.573 11.193 1.00 50.50 91 LEU A CA 1
ATOM 737 C C . LEU A 1 91 ? 2.917 16.457 10.248 1.00 50.50 91 LEU A C 1
ATOM 739 O O . LEU A 1 91 ? 3.721 15.631 9.825 1.00 50.50 91 LEU A O 1
ATOM 743 N N . VAL A 1 92 ? 1.624 16.421 9.912 1.00 53.03 92 VAL A N 1
ATOM 744 C CA . VAL A 1 92 ? 1.058 15.439 8.967 1.00 53.03 92 VAL A CA 1
ATOM 745 C C . VAL A 1 92 ? 1.473 15.792 7.539 1.00 53.03 92 VAL A C 1
ATOM 747 O O . VAL A 1 92 ? 1.783 14.908 6.748 1.00 53.03 92 VAL A O 1
ATOM 750 N N . CYS A 1 93 ? 1.578 17.086 7.242 1.00 54.03 93 CYS A N 1
ATOM 751 C CA . CYS A 1 93 ? 1.862 17.600 5.903 1.00 54.03 93 CYS A CA 1
ATOM 752 C C . CYS A 1 93 ? 3.362 17.666 5.562 1.00 54.03 93 CYS A C 1
ATOM 754 O O . CYS A 1 93 ? 3.726 18.149 4.494 1.00 54.03 93 CYS A O 1
ATOM 756 N N . GLN A 1 94 ? 4.224 17.163 6.455 1.00 51.22 94 GLN A N 1
ATOM 757 C CA . GLN A 1 94 ? 5.658 16.939 6.223 1.00 51.22 94 GLN A CA 1
ATOM 758 C C . GLN A 1 94 ? 6.029 15.453 6.045 1.00 51.22 94 GLN A C 1
ATOM 760 O O . GLN A 1 94 ? 7.187 15.154 5.762 1.00 51.22 94 GLN A O 1
ATOM 765 N N . LEU A 1 95 ? 5.086 14.523 6.248 1.00 46.62 95 LEU A N 1
ATOM 766 C CA . LEU A 1 95 ? 5.317 13.070 6.173 1.00 46.62 95 LEU A CA 1
ATOM 767 C C . LEU A 1 95 ? 4.869 12.435 4.840 1.00 46.62 95 LEU A C 1
ATOM 769 O O . LEU A 1 95 ? 5.040 11.229 4.659 1.00 46.62 95 LEU A O 1
ATOM 773 N N . THR A 1 96 ? 4.316 13.240 3.932 1.00 45.56 96 THR A N 1
ATOM 774 C CA . THR A 1 96 ? 3.990 12.927 2.526 1.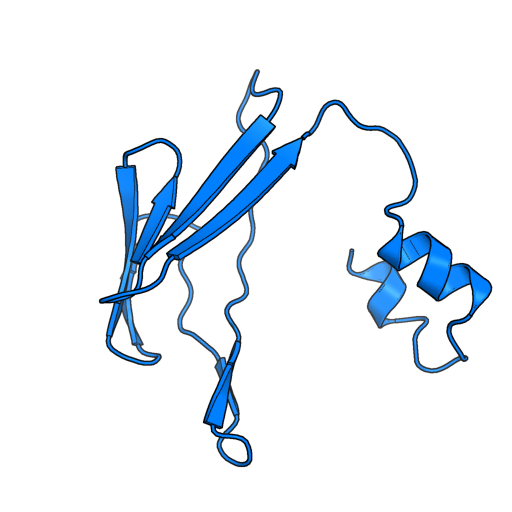00 45.56 96 THR A CA 1
ATOM 775 C C . THR A 1 96 ? 4.921 13.687 1.604 1.00 45.56 96 THR A C 1
ATOM 777 O O . THR A 1 96 ? 5.474 13.053 0.683 1.00 45.56 96 THR A O 1
#

Organism: Taenia asiatica (NCBI:txid60517)

pLDDT: mean 81.63, std 12.23, range [45.56, 95.19]

Foldseek 3Di:
DKDKPNDDQWDDDQQDTPHHNDQQYDGWDADPPPRDTHRGGDDDDDPPDQKIWMWDDDPPDIDIDMDGNVDDDQPPVLVCCVVPNDPVCVVVSVVD

InterPro domains:
  IPR043785 Domain of unknown function DUF5727 [PF18997] (2-84)